Protein AF-A0A0Q7Q6D2-F1 (afdb_monomer_lite)

Radius of gyration: 18.88 Å; chains: 1; bounding box: 46×47×48 Å

Sequence (142 aa):
MTDGYSPDAVAYALRMPQDAVVRLLEEVADSPEILEPSVDEAVSRALLGQIDRDQMIEQLRGLRIRFAPTDDYPDSGWVQLRLALQAGLLSRAEAEWVAGAAAERMVVRVLHSMDLEARPVSDGDARALLDATTAALLASLT

Foldseek 3Di:
DPPDDDLVRVCVVVVHDSVVSVVVVVVCVVPVLVPLAALCRLLVCCVVVVDPPVSSLVSLLPDQQDDDDCPPCVPGSLVVLLVCCVVVSDDLVSQLSSLLSNLVVVLVVVQVVCVVVVNDDDPVRSVVSSVVSSVVSSVSSD

pLDDT: mean 84.15, std 9.73, range [32.78, 94.44]

Structure (mmCIF, N/CA/C/O backbone):
data_AF-A0A0Q7Q6D2-F1
#
_entry.id   AF-A0A0Q7Q6D2-F1
#
loop_
_atom_site.group_PDB
_atom_site.id
_atom_site.type_symbol
_atom_site.label_atom_id
_atom_site.label_alt_id
_atom_site.label_comp_id
_atom_site.label_asym_id
_atom_site.label_entity_id
_atom_site.label_seq_id
_atom_site.pdbx_PDB_ins_code
_atom_site.Cartn_x
_atom_site.Cartn_y
_atom_site.Cartn_z
_atom_site.occupancy
_atom_site.B_iso_or_equiv
_atom_site.auth_seq_id
_atom_site.auth_comp_id
_atom_site.auth_asym_id
_atom_site.auth_atom_id
_atom_site.pdbx_PDB_model_num
ATOM 1 N N . MET A 1 1 ? -3.189 -32.633 4.728 1.00 32.78 1 MET A N 1
ATOM 2 C CA . MET A 1 1 ? -4.438 -32.413 5.480 1.00 32.78 1 MET A CA 1
ATOM 3 C C . MET A 1 1 ? -4.421 -30.955 5.878 1.00 32.78 1 MET A C 1
ATOM 5 O O . MET A 1 1 ? -3.553 -30.570 6.643 1.00 32.78 1 MET A O 1
ATOM 9 N N . THR A 1 2 ? -5.223 -30.124 5.223 1.00 43.22 2 THR A N 1
ATOM 10 C CA . THR A 1 2 ? -5.394 -28.716 5.594 1.00 43.22 2 THR A CA 1
ATOM 11 C C . THR A 1 2 ? -6.420 -28.672 6.715 1.00 43.22 2 THR A C 1
ATOM 13 O O . THR A 1 2 ? -7.582 -28.997 6.476 1.00 43.22 2 THR A O 1
ATOM 16 N N . ASP A 1 3 ? -5.981 -28.333 7.925 1.00 47.44 3 ASP A N 1
ATOM 17 C CA . ASP A 1 3 ? -6.852 -28.093 9.077 1.00 47.44 3 ASP A CA 1
ATOM 18 C C . ASP A 1 3 ? -7.673 -26.818 8.823 1.00 47.44 3 ASP A C 1
ATOM 20 O O . ASP A 1 3 ? -7.314 -25.719 9.235 1.00 47.44 3 ASP A O 1
ATOM 24 N N . GLY A 1 4 ? -8.744 -26.951 8.042 1.00 57.81 4 GLY A N 1
ATOM 25 C CA . GLY A 1 4 ? -9.727 -25.899 7.816 1.00 57.81 4 GLY A CA 1
ATOM 26 C C . GLY A 1 4 ? -10.873 -26.032 8.812 1.00 57.81 4 GLY A C 1
ATOM 27 O O . GLY A 1 4 ? -11.422 -27.121 8.985 1.00 57.81 4 GLY A O 1
ATOM 28 N N . TYR A 1 5 ? -11.252 -24.928 9.459 1.00 67.44 5 TYR A N 1
ATOM 29 C CA . TYR A 1 5 ? -12.480 -24.869 10.253 1.00 67.44 5 TYR A CA 1
ATOM 30 C C . TYR A 1 5 ? -13.693 -25.169 9.359 1.00 67.44 5 TYR A C 1
ATOM 32 O O . TYR A 1 5 ? -13.778 -24.667 8.238 1.00 67.44 5 TYR A O 1
ATOM 40 N N . SER A 1 6 ? -14.642 -25.978 9.844 1.00 80.38 6 SER A N 1
ATOM 41 C CA . SER A 1 6 ? -15.904 -26.183 9.127 1.00 80.38 6 SER A CA 1
ATOM 42 C C . SER A 1 6 ? -16.703 -24.870 9.073 1.00 80.38 6 SER A C 1
ATOM 44 O O . SER A 1 6 ? -16.596 -24.060 10.000 1.00 80.38 6 SER A O 1
ATOM 46 N N . PRO A 1 7 ? -17.546 -24.650 8.046 1.00 74.25 7 PRO A N 1
ATOM 47 C CA . PRO A 1 7 ? -18.42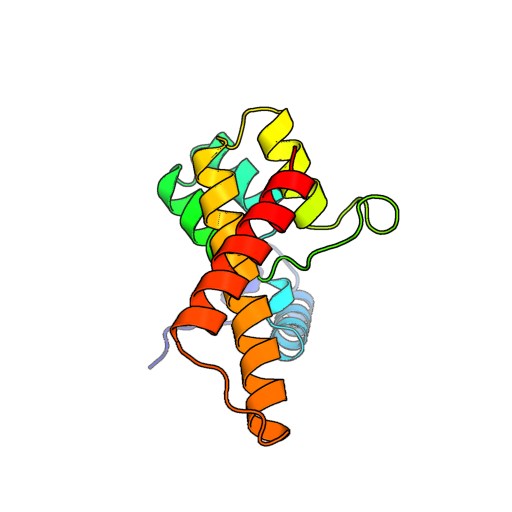4 -23.478 7.983 1.00 74.25 7 PRO A CA 1
ATOM 48 C C . PRO A 1 7 ? -19.269 -23.286 9.252 1.00 74.25 7 PRO A C 1
ATOM 50 O O . PRO A 1 7 ? -19.490 -22.153 9.668 1.00 74.25 7 PRO A O 1
ATOM 53 N N . ASP A 1 8 ? -19.656 -24.378 9.921 1.00 79.12 8 ASP A N 1
ATOM 54 C CA . ASP A 1 8 ? -20.346 -24.351 11.219 1.00 79.12 8 ASP A CA 1
ATOM 55 C C . ASP A 1 8 ? -19.498 -23.729 12.331 1.00 79.12 8 ASP A C 1
ATOM 57 O O . ASP A 1 8 ? -19.982 -22.907 13.110 1.00 79.12 8 ASP A O 1
ATOM 61 N N . ALA A 1 9 ? -18.220 -24.105 12.408 1.00 81.44 9 ALA A N 1
ATOM 62 C CA . ALA A 1 9 ? -17.300 -23.572 13.405 1.00 81.44 9 ALA A CA 1
ATOM 63 C C . ALA A 1 9 ? -17.037 -22.075 13.176 1.00 81.44 9 ALA A C 1
ATOM 65 O O . ALA A 1 9 ? -16.986 -21.305 14.137 1.00 81.44 9 ALA A O 1
ATOM 66 N N . VAL A 1 10 ? -16.936 -21.651 11.912 1.00 79.44 10 VAL A N 1
ATOM 67 C CA . VAL A 1 10 ? -16.784 -20.237 11.532 1.00 79.44 10 VAL A CA 1
ATOM 68 C C . VAL A 1 10 ? -18.056 -19.442 11.844 1.00 79.44 10 VAL A C 1
ATOM 70 O O . VAL A 1 10 ? -17.976 -18.384 12.464 1.00 79.44 10 VAL A O 1
ATOM 73 N N . ALA A 1 11 ? -19.233 -19.969 11.497 1.00 82.00 11 ALA A N 1
ATOM 74 C CA . ALA A 1 11 ? -20.528 -19.352 11.791 1.00 82.00 11 ALA A CA 1
ATOM 75 C C . ALA A 1 11 ? -20.739 -19.154 13.297 1.00 82.00 11 ALA A C 1
ATOM 77 O O . ALA A 1 11 ? -21.142 -18.075 13.739 1.00 82.00 11 ALA A O 1
ATOM 78 N N . TYR A 1 12 ? -20.386 -20.162 14.098 1.00 82.44 12 TYR A N 1
ATOM 79 C CA . TYR A 1 12 ? -20.428 -20.075 15.553 1.00 82.44 12 TYR A CA 1
ATOM 80 C C . TYR A 1 12 ? -19.465 -19.010 16.100 1.00 82.44 12 TYR A C 1
ATOM 82 O O . TYR A 1 12 ? -19.864 -18.190 16.929 1.00 82.44 12 TYR A O 1
ATOM 90 N N . ALA A 1 13 ? -18.217 -18.986 15.620 1.00 82.25 13 ALA A N 1
ATOM 91 C CA . ALA A 1 13 ? -17.205 -18.027 16.067 1.00 82.25 13 ALA A CA 1
ATOM 92 C C . ALA A 1 13 ? -17.578 -16.574 15.724 1.00 82.25 13 ALA A C 1
ATOM 94 O O . ALA A 1 13 ? -17.430 -15.686 16.563 1.00 82.25 13 ALA A O 1
ATOM 95 N N . LEU A 1 14 ? -18.105 -16.341 14.520 1.00 82.81 14 LEU A N 1
ATOM 96 C CA . LEU A 1 14 ? -18.496 -15.015 14.032 1.00 82.81 14 LEU A CA 1
ATOM 97 C C . LEU A 1 14 ? -19.914 -14.606 14.456 1.00 82.81 14 LEU A C 1
ATOM 99 O O . LEU A 1 14 ? -20.322 -13.475 14.206 1.00 82.81 14 LEU A O 1
ATOM 103 N N . ARG A 1 15 ? -20.665 -15.503 15.112 1.00 85.62 15 ARG A N 1
ATOM 104 C CA . ARG A 1 15 ? -22.090 -15.328 15.450 1.00 85.62 15 ARG A CA 1
ATOM 105 C C . ARG A 1 15 ? -22.937 -14.936 14.237 1.00 85.62 15 ARG A C 1
ATOM 107 O O . ARG A 1 15 ? -23.820 -14.084 14.330 1.00 85.62 15 ARG A O 1
ATOM 114 N N . MET A 1 16 ? -22.662 -15.569 13.105 1.00 86.94 16 MET A N 1
ATOM 115 C CA . MET A 1 16 ? -23.352 -15.332 11.841 1.00 86.94 16 MET A CA 1
ATOM 116 C 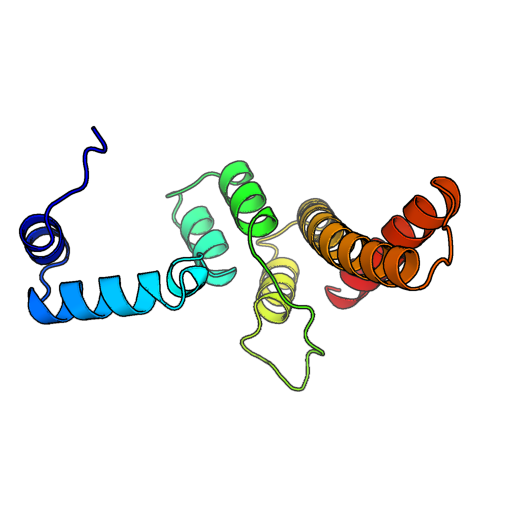C . MET A 1 16 ? -24.181 -16.555 11.438 1.00 86.94 16 MET A C 1
ATOM 118 O O . MET A 1 16 ? -23.831 -17.677 11.804 1.00 86.94 16 MET A O 1
ATOM 122 N N . PRO A 1 17 ? -25.269 -16.369 10.669 1.00 90.19 17 PRO A N 1
ATOM 123 C CA . PRO A 1 17 ? -25.969 -17.479 10.033 1.00 90.19 17 PRO A CA 1
ATOM 124 C C . PRO A 1 17 ? -25.028 -18.303 9.138 1.00 90.19 17 PRO A C 1
ATOM 126 O O . PRO A 1 17 ? -24.173 -17.747 8.447 1.00 90.19 17 PRO A O 1
ATOM 129 N N . GLN A 1 18 ? -25.184 -19.629 9.143 1.00 86.00 18 GLN A N 1
ATOM 130 C CA . GLN A 1 18 ? -24.327 -20.542 8.376 1.00 86.00 18 GLN A CA 1
ATOM 131 C C . GLN A 1 18 ? -24.406 -20.281 6.864 1.00 86.00 18 GLN A C 1
ATOM 133 O O . GLN A 1 18 ? -23.388 -20.302 6.180 1.00 86.00 18 GLN A O 1
ATOM 138 N N . ASP A 1 19 ? -25.597 -19.985 6.347 1.00 89.31 19 ASP A N 1
ATOM 139 C CA . ASP A 1 19 ? -25.825 -19.614 4.9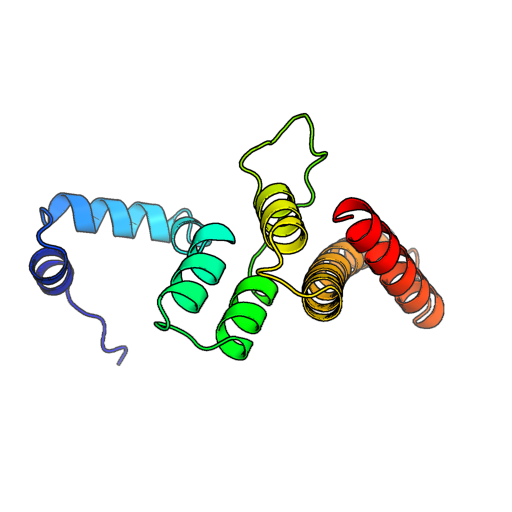49 1.00 89.31 19 ASP A CA 1
ATOM 140 C C . ASP A 1 19 ? -25.099 -18.315 4.573 1.00 89.31 19 ASP A C 1
ATOM 142 O O . ASP A 1 19 ? -24.552 -18.210 3.478 1.00 89.31 19 ASP A O 1
ATOM 146 N N . ALA A 1 20 ? -25.010 -17.349 5.492 1.00 86.56 20 ALA A N 1
ATOM 147 C CA . ALA A 1 20 ? -24.225 -16.137 5.276 1.00 86.56 20 ALA A CA 1
ATOM 148 C C . ALA A 1 20 ? -22.720 -16.435 5.177 1.00 86.56 20 ALA A C 1
ATOM 150 O O . ALA A 1 20 ? -22.051 -15.849 4.329 1.00 86.56 20 ALA A O 1
ATOM 151 N N . VAL A 1 21 ? -22.201 -17.364 5.989 1.00 85.81 21 VAL A N 1
ATOM 152 C CA . VAL A 1 21 ? -20.801 -17.816 5.902 1.00 85.81 21 VAL A CA 1
ATOM 153 C C . VAL A 1 21 ? -20.538 -18.551 4.592 1.00 85.81 21 VAL A C 1
ATOM 155 O O . VAL A 1 21 ? -19.522 -18.291 3.960 1.00 85.81 21 VAL A O 1
ATOM 158 N N . VAL A 1 22 ? -21.444 -19.428 4.149 1.00 86.56 22 VAL A N 1
ATOM 159 C CA . VAL A 1 22 ? -21.297 -20.137 2.866 1.00 86.56 22 VAL A CA 1
ATOM 160 C C . VAL A 1 22 ? -21.241 -19.150 1.702 1.00 86.56 22 VAL A C 1
ATOM 162 O O . VAL A 1 22 ? -20.308 -19.224 0.911 1.00 86.56 22 VAL A O 1
ATOM 165 N N . ARG A 1 23 ? -22.154 -18.172 1.647 1.00 85.12 23 ARG A N 1
ATOM 166 C CA . ARG A 1 23 ? -22.117 -17.130 0.607 1.00 85.12 23 ARG A CA 1
ATOM 167 C C . ARG A 1 23 ? -20.838 -16.299 0.655 1.00 85.12 23 ARG A C 1
ATOM 169 O O . ARG A 1 23 ? -20.293 -15.990 -0.391 1.00 85.12 23 ARG A O 1
ATOM 176 N N . LEU A 1 24 ? -20.356 -15.949 1.851 1.00 83.25 24 LEU A N 1
ATOM 177 C CA . LEU A 1 24 ? -19.093 -15.224 2.000 1.00 83.25 24 LEU A CA 1
ATOM 178 C C . LEU A 1 24 ? -17.922 -16.060 1.466 1.00 83.25 24 LEU A C 1
ATOM 180 O O . LEU A 1 24 ? -17.062 -15.536 0.775 1.00 83.25 24 LEU A O 1
ATOM 184 N N . LEU A 1 25 ? -17.889 -17.363 1.754 1.00 84.44 25 LEU A N 1
ATOM 185 C CA . LEU A 1 25 ? -16.852 -18.262 1.241 1.00 84.44 25 LEU A CA 1
ATOM 186 C C . LEU A 1 25 ? -16.914 -18.411 -0.286 1.00 84.44 25 LEU A C 1
ATOM 188 O O . LEU A 1 25 ? -15.863 -18.482 -0.915 1.00 84.44 25 LEU A O 1
ATOM 192 N N . GLU A 1 26 ? -18.112 -18.447 -0.872 1.00 86.88 26 GLU A N 1
ATOM 193 C CA . GLU A 1 26 ? -18.307 -18.430 -2.330 1.00 86.88 26 GLU A CA 1
ATOM 194 C C . GLU A 1 26 ? -17.815 -17.108 -2.936 1.00 86.88 26 GLU A C 1
ATOM 196 O O . GLU A 1 26 ? -17.032 -17.120 -3.880 1.00 86.88 26 GLU A O 1
ATOM 201 N N . GLU A 1 27 ? -18.175 -15.974 -2.335 1.00 84.12 27 GLU A N 1
ATOM 202 C CA . GLU A 1 27 ? -17.746 -14.644 -2.779 1.00 84.12 27 GLU A CA 1
ATOM 203 C C . GLU A 1 27 ? -16.221 -14.473 -2.697 1.00 84.12 27 GLU A C 1
ATOM 205 O O . GLU A 1 27 ? -15.601 -13.925 -3.602 1.00 84.12 27 GLU A O 1
ATOM 210 N N . VAL A 1 28 ? -15.591 -15.010 -1.651 1.00 84.31 28 VAL A N 1
ATOM 211 C CA . VAL A 1 28 ? -14.129 -15.042 -1.498 1.00 84.31 28 VAL A CA 1
ATOM 212 C C . VAL A 1 28 ? -13.469 -15.987 -2.499 1.00 84.31 28 VAL A C 1
ATOM 214 O O . VAL A 1 28 ? -12.355 -15.721 -2.946 1.00 84.31 28 VAL A O 1
ATOM 217 N N . ALA A 1 29 ? -14.112 -17.103 -2.843 1.00 80.75 29 ALA A N 1
ATOM 218 C CA . ALA A 1 29 ? -13.594 -18.004 -3.867 1.00 80.75 29 ALA A CA 1
ATOM 219 C C . ALA A 1 29 ? -13.594 -17.333 -5.250 1.00 80.75 29 ALA A C 1
ATOM 221 O O . ALA A 1 29 ? -12.645 -17.522 -6.013 1.00 80.75 29 ALA A O 1
ATOM 222 N N . ASP A 1 30 ? -14.618 -16.526 -5.536 1.00 82.88 30 ASP A N 1
ATOM 223 C CA . ASP A 1 30 ? -14.748 -15.770 -6.783 1.00 82.88 30 ASP A CA 1
ATOM 224 C C . ASP A 1 30 ? -13.862 -14.508 -6.807 1.00 82.88 30 ASP A C 1
ATOM 226 O O . ASP A 1 30 ? -13.285 -14.176 -7.845 1.00 82.88 30 ASP A O 1
ATOM 230 N N . SER A 1 31 ? -13.709 -13.841 -5.660 1.00 77.75 31 SER A N 1
ATOM 231 C CA . SER A 1 31 ? -12.953 -12.597 -5.473 1.00 77.75 31 SER A CA 1
ATOM 232 C C . SER A 1 31 ? -12.150 -12.635 -4.160 1.00 77.75 31 SER A C 1
ATOM 234 O O . SER A 1 31 ? -12.553 -12.057 -3.145 1.00 77.75 31 SER A O 1
ATOM 236 N N . PRO A 1 32 ? -10.974 -13.290 -4.146 1.00 73.75 32 PRO A N 1
ATOM 237 C CA . PRO A 1 32 ? -10.161 -13.436 -2.936 1.00 73.75 32 PRO A CA 1
ATOM 238 C C . PRO A 1 32 ? -9.661 -12.098 -2.372 1.00 73.75 32 PRO A C 1
ATOM 240 O O . PRO A 1 32 ? -9.377 -12.003 -1.179 1.00 73.75 32 PRO A O 1
ATOM 243 N N . GLU A 1 33 ? -9.599 -11.050 -3.197 1.00 71.81 33 GLU A N 1
ATOM 244 C CA . GLU A 1 33 ? -9.243 -9.687 -2.794 1.00 71.81 33 GLU A CA 1
ATOM 245 C C . GLU A 1 33 ? -10.180 -9.073 -1.741 1.00 71.81 33 GLU A C 1
ATOM 247 O O . GLU A 1 33 ? -9.791 -8.119 -1.077 1.00 71.81 33 GLU A O 1
ATOM 252 N N . ILE A 1 34 ? -11.386 -9.617 -1.542 1.00 73.06 34 ILE A N 1
ATOM 253 C CA . ILE A 1 34 ? -12.344 -9.132 -0.531 1.00 73.06 34 ILE A CA 1
ATOM 254 C C . ILE A 1 34 ? -11.833 -9.390 0.897 1.00 73.06 34 ILE A C 1
ATOM 256 O O . ILE A 1 34 ? -12.220 -8.688 1.829 1.00 73.06 34 ILE A O 1
ATOM 260 N N . LEU A 1 35 ? -10.941 -10.373 1.074 1.00 75.06 35 LEU A N 1
ATOM 261 C CA . LEU A 1 35 ? -10.267 -10.639 2.349 1.00 75.06 35 LEU A CA 1
ATOM 262 C C . LEU A 1 35 ? -8.911 -9.938 2.481 1.00 75.06 35 LEU A C 1
ATOM 264 O O . LEU A 1 35 ? -8.269 -10.079 3.524 1.00 75.06 35 LEU A O 1
ATOM 268 N N . GLU A 1 36 ? -8.435 -9.233 1.449 1.00 78.25 36 GLU A N 1
ATOM 269 C CA . GLU A 1 36 ? -7.211 -8.446 1.593 1.00 78.25 36 GLU A CA 1
ATOM 270 C C . GLU A 1 36 ? -7.491 -7.284 2.565 1.00 78.25 36 GLU A C 1
ATOM 272 O O . GLU A 1 36 ? -8.447 -6.532 2.355 1.00 78.25 36 GLU A O 1
ATOM 277 N N . PRO A 1 37 ? -6.687 -7.118 3.632 1.00 82.19 37 PRO A N 1
ATOM 278 C CA . PRO A 1 37 ? -6.897 -6.030 4.574 1.00 82.19 37 PRO A CA 1
ATOM 279 C C . PRO A 1 37 ? -6.775 -4.683 3.860 1.00 82.19 37 PRO A C 1
ATOM 281 O O . PRO A 1 37 ? -5.950 -4.501 2.966 1.00 82.19 37 PRO A O 1
ATOM 284 N N . SER A 1 38 ? -7.588 -3.706 4.246 1.00 87.12 38 SER A N 1
ATOM 285 C CA . SER A 1 38 ? -7.448 -2.355 3.696 1.00 87.12 38 SER A CA 1
ATOM 286 C C . SER A 1 38 ? -6.249 -1.626 4.318 1.00 87.12 38 SER A C 1
ATOM 288 O O . SER A 1 38 ? -5.692 -2.047 5.336 1.00 87.12 38 SER A O 1
ATOM 290 N N . VAL A 1 39 ? -5.846 -0.498 3.724 1.00 88.31 39 VAL A N 1
ATOM 291 C CA . VAL A 1 39 ? -4.809 0.364 4.319 1.00 88.31 39 VAL A CA 1
ATOM 292 C C . VAL A 1 39 ? -5.272 0.875 5.682 1.00 88.31 39 VAL A C 1
ATOM 294 O O . VAL A 1 39 ? -4.510 0.825 6.647 1.00 88.31 39 VAL A O 1
ATOM 297 N N . ASP A 1 40 ? -6.528 1.316 5.767 1.00 88.69 40 ASP A N 1
ATOM 298 C CA . ASP A 1 40 ? -7.149 1.761 7.016 1.00 88.69 40 ASP A CA 1
ATOM 299 C C . ASP A 1 40 ? -7.171 0.656 8.083 1.00 88.69 40 ASP A C 1
ATOM 301 O O . ASP A 1 40 ? -6.845 0.909 9.244 1.00 88.69 40 ASP A O 1
ATOM 305 N N . GLU A 1 41 ? -7.464 -0.588 7.692 1.00 89.62 41 GLU A N 1
ATOM 306 C CA . GLU A 1 41 ? -7.429 -1.730 8.602 1.00 89.62 41 GLU A CA 1
ATOM 307 C C . GLU A 1 41 ? -6.011 -1.973 9.132 1.00 89.62 41 GLU A C 1
ATOM 309 O O . GLU A 1 41 ? -5.821 -2.047 10.347 1.00 89.62 41 GLU A O 1
ATOM 314 N N . ALA A 1 42 ? -5.005 -2.055 8.255 1.00 91.81 42 ALA A N 1
ATOM 315 C CA . ALA A 1 42 ? -3.621 -2.294 8.667 1.00 91.81 42 ALA A CA 1
ATOM 316 C C . ALA A 1 42 ? -3.130 -1.213 9.648 1.00 91.81 42 ALA A C 1
ATOM 318 O O . ALA A 1 42 ? -2.578 -1.529 10.706 1.00 91.81 42 ALA A O 1
ATOM 319 N N . VAL A 1 43 ? -3.398 0.061 9.345 1.00 90.88 43 VAL A N 1
ATOM 320 C CA . VAL A 1 43 ? -3.040 1.192 10.214 1.00 90.88 43 VAL A CA 1
ATOM 321 C C . VAL A 1 43 ? -3.807 1.137 11.538 1.00 90.88 43 VAL A C 1
ATOM 323 O O . VAL A 1 43 ? -3.205 1.269 12.605 1.00 90.88 43 VAL A O 1
ATOM 326 N N . SER A 1 44 ? -5.115 0.877 11.507 1.00 90.50 44 SER A N 1
ATOM 327 C CA . SER A 1 44 ? -5.947 0.780 12.712 1.00 90.50 44 SER A CA 1
ATOM 328 C C . SER A 1 44 ? -5.495 -0.344 13.642 1.00 90.50 44 SER A C 1
ATOM 330 O O . SER A 1 44 ? -5.423 -0.152 14.857 1.00 90.50 44 SER A O 1
ATOM 332 N N . ARG A 1 45 ? -5.127 -1.510 13.101 1.00 91.25 45 ARG A N 1
ATOM 333 C CA . ARG A 1 45 ? -4.617 -2.637 13.898 1.00 91.25 45 ARG A CA 1
ATOM 334 C C . ARG A 1 45 ? -3.300 -2.291 14.587 1.00 91.25 45 ARG A C 1
ATOM 336 O O . ARG A 1 45 ? -3.117 -2.676 15.742 1.00 91.25 45 ARG A O 1
ATOM 343 N N . ALA A 1 46 ? -2.423 -1.534 13.928 1.00 91.94 46 ALA A N 1
ATOM 344 C CA . ALA A 1 46 ? -1.182 -1.055 14.532 1.00 91.94 46 ALA A CA 1
ATOM 345 C C . ALA A 1 46 ? -1.447 -0.042 15.657 1.00 91.94 46 ALA A C 1
ATOM 347 O O . ALA A 1 46 ? -0.874 -0.149 16.741 1.00 91.94 46 ALA A O 1
ATOM 348 N N . LEU A 1 47 ? -2.372 0.901 15.443 1.00 90.06 47 LEU A N 1
ATOM 349 C CA . LEU A 1 47 ? -2.766 1.890 16.456 1.00 90.06 47 LEU A CA 1
ATOM 350 C C . LEU A 1 47 ? -3.402 1.256 17.694 1.00 90.06 47 LEU A C 1
ATOM 352 O O . LEU A 1 47 ? -3.175 1.713 18.813 1.00 90.06 47 LEU A O 1
ATOM 356 N N . LEU A 1 48 ? -4.177 0.191 17.500 1.00 93.12 48 LEU A N 1
ATOM 357 C CA . LEU A 1 48 ? -4.784 -0.585 18.580 1.00 93.12 48 LEU A CA 1
ATOM 358 C C . LEU A 1 48 ? -3.799 -1.567 19.241 1.00 93.12 48 LEU A C 1
ATOM 360 O O . LEU A 1 48 ? -4.193 -2.284 20.160 1.00 93.12 48 LEU A O 1
ATOM 364 N N . GLY A 1 49 ? -2.543 -1.626 18.783 1.00 91.25 49 GLY A N 1
ATOM 365 C CA . GLY A 1 49 ? -1.519 -2.536 19.300 1.00 91.25 49 GLY A CA 1
ATOM 366 C C . GLY A 1 49 ? -1.792 -4.015 19.013 1.00 91.25 49 GLY A C 1
ATOM 367 O O . GLY A 1 49 ? -1.260 -4.878 19.707 1.00 91.25 49 GLY A O 1
ATOM 368 N N . GLN A 1 50 ? -2.643 -4.322 18.029 1.00 94.00 50 GLN A N 1
ATOM 369 C CA . GLN A 1 50 ? -2.945 -5.697 17.612 1.00 94.00 50 GLN A CA 1
ATOM 370 C C . GLN A 1 50 ? -1.836 -6.291 16.744 1.00 94.00 50 GLN A C 1
ATOM 372 O O . GLN A 1 50 ? -1.632 -7.502 16.751 1.00 94.00 50 GLN A O 1
ATOM 377 N N . ILE A 1 51 ? -1.150 -5.430 15.996 1.00 93.69 51 ILE A N 1
ATOM 378 C CA . ILE A 1 51 ? 0.055 -5.743 15.234 1.00 93.69 51 ILE A CA 1
ATOM 379 C C . ILE A 1 51 ? 1.122 -4.710 15.581 1.00 93.69 51 ILE A C 1
ATOM 381 O O . ILE A 1 51 ? 0.803 -3.589 15.986 1.00 93.69 51 ILE A O 1
ATOM 385 N N . ASP A 1 52 ? 2.388 -5.084 15.438 1.00 94.44 52 ASP A N 1
ATOM 386 C CA . ASP A 1 52 ? 3.476 -4.117 15.538 1.00 94.44 52 ASP A CA 1
ATOM 387 C C . ASP A 1 52 ? 3.641 -3.319 14.230 1.00 94.44 52 ASP A C 1
ATOM 389 O O . ASP A 1 52 ? 2.959 -3.538 13.223 1.00 94.44 52 ASP A O 1
ATOM 393 N N . ARG A 1 53 ? 4.545 -2.339 14.267 1.00 90.94 53 ARG A N 1
ATOM 394 C CA . ARG A 1 53 ? 4.782 -1.420 13.153 1.00 90.94 53 ARG A CA 1
ATOM 395 C C . ARG A 1 53 ? 5.389 -2.116 11.932 1.00 90.94 53 ARG A C 1
ATOM 397 O O . ARG A 1 53 ? 5.022 -1.778 10.811 1.00 90.94 53 ARG A O 1
ATOM 404 N N . ASP A 1 54 ? 6.245 -3.111 12.141 1.00 91.88 54 ASP A N 1
ATOM 405 C CA . ASP A 1 54 ? 6.886 -3.856 11.054 1.00 91.88 54 ASP A CA 1
ATOM 406 C C . ASP A 1 54 ? 5.863 -4.757 10.346 1.00 91.88 54 ASP A C 1
ATOM 408 O O . ASP A 1 54 ? 5.804 -4.804 9.116 1.00 91.88 54 ASP A O 1
ATOM 412 N N . GLN A 1 55 ? 4.974 -5.398 11.110 1.00 91.94 55 GLN A N 1
ATOM 413 C CA . GLN A 1 55 ? 3.853 -6.181 10.587 1.00 91.94 55 GLN A CA 1
ATOM 414 C C . GLN A 1 55 ? 2.879 -5.324 9.774 1.00 91.94 55 GLN A C 1
ATOM 416 O O . GLN A 1 55 ? 2.400 -5.769 8.731 1.00 91.94 55 GLN A O 1
ATO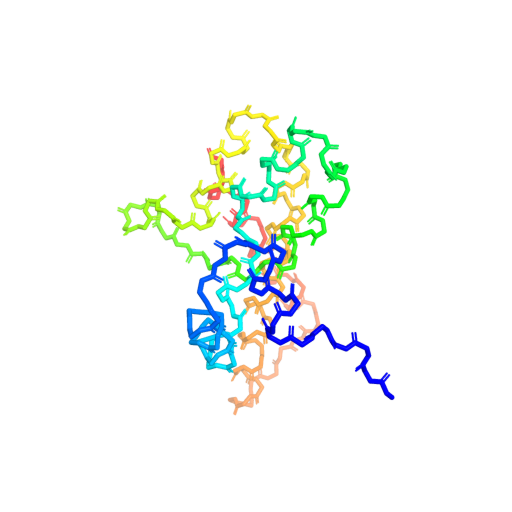M 421 N N . MET A 1 56 ? 2.597 -4.095 10.218 1.00 93.31 56 MET A N 1
ATOM 422 C CA . MET A 1 56 ? 1.784 -3.146 9.452 1.00 93.31 56 MET A CA 1
ATOM 423 C C . MET A 1 56 ? 2.429 -2.837 8.097 1.00 93.31 56 MET A C 1
ATOM 425 O O . MET A 1 56 ? 1.746 -2.886 7.076 1.00 93.31 56 MET A O 1
ATOM 429 N N . ILE A 1 57 ? 3.734 -2.551 8.065 1.00 90.62 57 ILE A N 1
ATOM 430 C CA . ILE A 1 57 ? 4.456 -2.246 6.820 1.00 90.62 57 ILE A CA 1
ATOM 431 C C . ILE A 1 57 ? 4.427 -3.444 5.868 1.00 90.62 57 ILE A C 1
ATOM 433 O O . ILE A 1 57 ? 4.136 -3.269 4.685 1.00 90.62 57 ILE A O 1
ATOM 437 N N . GLU A 1 58 ? 4.678 -4.658 6.363 1.00 89.44 58 GLU A N 1
ATOM 438 C CA . GLU A 1 58 ? 4.621 -5.871 5.538 1.00 89.44 58 GLU A CA 1
ATOM 439 C C . GLU A 1 58 ? 3.211 -6.130 4.987 1.00 89.44 58 GLU A C 1
ATOM 441 O O . GLU A 1 58 ? 3.064 -6.477 3.812 1.00 89.44 58 GLU A O 1
ATOM 446 N N . GLN A 1 59 ? 2.159 -5.877 5.776 1.00 89.75 59 GLN A N 1
ATOM 447 C CA . GLN A 1 59 ? 0.784 -5.933 5.272 1.00 89.75 59 GLN A CA 1
ATOM 448 C C . GLN A 1 59 ? 0.566 -4.907 4.157 1.00 89.75 59 GLN A C 1
ATOM 450 O O . GLN A 1 59 ? 0.190 -5.297 3.053 1.00 89.75 59 GLN A O 1
ATOM 455 N N . LEU A 1 60 ? 0.876 -3.626 4.397 1.00 89.69 60 LEU A N 1
ATOM 456 C CA . LEU A 1 60 ? 0.723 -2.543 3.414 1.00 89.69 60 LEU A CA 1
ATOM 457 C C . LEU A 1 60 ? 1.511 -2.803 2.123 1.00 89.69 60 LEU A C 1
ATOM 459 O O . LEU A 1 60 ? 1.039 -2.491 1.028 1.00 89.69 60 LEU A O 1
ATOM 463 N N . ARG A 1 61 ? 2.695 -3.412 2.232 1.00 85.00 61 ARG A N 1
ATOM 464 C CA . ARG A 1 61 ? 3.516 -3.835 1.095 1.00 85.00 61 ARG A CA 1
ATOM 465 C C . ARG A 1 61 ? 2.826 -4.918 0.270 1.00 85.00 61 ARG A C 1
ATOM 467 O O . ARG A 1 61 ? 2.886 -4.870 -0.962 1.00 85.00 61 ARG A O 1
ATOM 474 N N . GLY A 1 62 ? 2.192 -5.883 0.930 1.00 82.94 62 GLY A N 1
ATOM 475 C CA . GLY A 1 62 ? 1.452 -6.971 0.293 1.00 82.94 62 GLY A CA 1
ATOM 476 C C . GLY A 1 62 ? 0.193 -6.506 -0.440 1.00 82.94 62 GLY A C 1
ATOM 477 O O . GLY A 1 62 ? -0.200 -7.136 -1.423 1.00 82.94 62 GLY A O 1
ATOM 478 N N . LEU A 1 63 ? -0.393 -5.380 -0.025 1.00 82.75 63 LEU A N 1
ATOM 479 C CA . LEU A 1 63 ? -1.628 -4.873 -0.615 1.00 82.75 63 LEU A CA 1
ATOM 480 C C . LEU A 1 63 ? -1.451 -4.481 -2.079 1.00 82.75 63 LEU A C 1
ATOM 482 O O . LEU A 1 63 ? -0.520 -3.766 -2.468 1.00 82.75 63 LEU A O 1
ATOM 486 N N . ARG A 1 64 ? -2.420 -4.877 -2.906 1.00 77.50 64 ARG A N 1
ATOM 487 C CA . ARG A 1 64 ? -2.525 -4.456 -4.309 1.00 77.50 64 ARG A CA 1
ATOM 488 C C . ARG A 1 64 ? -3.137 -3.064 -4.418 1.00 77.50 64 ARG A C 1
ATOM 490 O O . ARG A 1 64 ? -4.169 -2.861 -5.056 1.00 77.50 64 ARG A O 1
ATOM 497 N N . ILE A 1 65 ? -2.474 -2.086 -3.811 1.00 74.06 65 ILE A N 1
ATOM 498 C CA . ILE A 1 65 ? -2.934 -0.700 -3.805 1.00 74.06 65 ILE A CA 1
ATOM 499 C C . ILE A 1 65 ? -2.823 -0.152 -5.226 1.00 74.06 65 ILE A C 1
ATOM 501 O O . ILE A 1 65 ? -1.728 0.016 -5.768 1.00 74.06 65 ILE A O 1
ATOM 505 N N . ARG A 1 66 ? -3.974 0.088 -5.854 1.00 71.62 66 ARG A N 1
ATOM 506 C CA . ARG A 1 66 ? -4.026 0.726 -7.167 1.00 71.62 66 ARG A CA 1
ATOM 507 C C . ARG A 1 66 ? -3.739 2.207 -6.985 1.00 71.62 66 ARG A C 1
ATOM 509 O O . ARG A 1 66 ? -4.383 2.862 -6.169 1.00 71.62 66 ARG A O 1
ATOM 516 N N . PHE A 1 67 ? -2.800 2.720 -7.773 1.00 70.69 67 PHE A N 1
ATOM 517 C CA . PHE A 1 67 ? -2.657 4.157 -7.933 1.00 70.69 67 PHE A CA 1
ATOM 518 C C . PHE A 1 67 ? -3.984 4.724 -8.444 1.00 70.69 67 PHE A C 1
ATOM 520 O O . PHE A 1 67 ? -4.514 4.251 -9.453 1.00 70.69 67 PHE A O 1
ATOM 527 N N . ALA A 1 68 ? -4.510 5.716 -7.738 1.00 68.56 68 ALA A N 1
ATOM 528 C CA . ALA A 1 68 ? -5.720 6.418 -8.115 1.00 68.56 68 ALA A CA 1
ATOM 529 C C . ALA A 1 68 ? -5.442 7.926 -8.057 1.00 68.56 68 ALA A C 1
ATOM 531 O O . ALA A 1 68 ? -4.961 8.404 -7.024 1.00 68.56 68 ALA A O 1
ATOM 532 N N . PRO A 1 69 ? -5.722 8.681 -9.135 1.00 62.69 69 PRO A N 1
ATOM 533 C CA . PRO A 1 69 ? -5.746 10.135 -9.070 1.00 62.69 69 PRO A CA 1
ATOM 534 C C . PRO A 1 69 ? -6.715 10.557 -7.963 1.00 62.69 69 PRO A C 1
ATOM 536 O O . PRO A 1 69 ? -7.827 10.035 -7.869 1.00 62.69 69 PRO A O 1
ATOM 539 N N . THR A 1 70 ? -6.266 11.459 -7.095 1.00 61.19 70 THR A N 1
ATOM 540 C CA . THR A 1 70 ? -6.881 11.728 -5.786 1.00 61.19 70 THR A CA 1
ATOM 541 C C . THR A 1 70 ? -8.307 12.265 -5.841 1.00 61.19 70 THR A C 1
ATOM 543 O O . THR A 1 70 ? -8.997 12.208 -4.827 1.00 61.19 70 THR A O 1
ATOM 546 N N . ASP A 1 71 ? -8.745 12.763 -6.995 1.00 63.22 71 ASP A N 1
ATOM 547 C CA . ASP A 1 71 ? -9.998 13.509 -7.115 1.00 63.22 71 ASP A CA 1
ATOM 548 C C . ASP A 1 71 ? -11.183 12.612 -7.511 1.00 63.22 71 ASP A C 1
ATOM 550 O O . ASP A 1 71 ? -12.326 12.934 -7.195 1.00 63.22 71 ASP A O 1
ATOM 554 N N . ASP A 1 72 ? -10.913 11.449 -8.114 1.00 71.56 72 ASP A N 1
ATOM 555 C CA . ASP A 1 72 ? -11.956 10.552 -8.630 1.00 71.56 72 ASP A CA 1
ATOM 556 C C . ASP A 1 72 ? -12.248 9.358 -7.698 1.00 71.56 72 ASP A C 1
ATOM 558 O O . ASP A 1 72 ? -13.289 8.714 -7.824 1.00 71.56 72 ASP A O 1
ATOM 562 N N . TYR A 1 73 ? -11.346 9.052 -6.752 1.00 75.00 73 TYR A N 1
ATOM 563 C CA . TYR A 1 73 ? -11.440 7.867 -5.881 1.00 75.00 73 TYR A CA 1
ATOM 564 C C . TYR A 1 73 ? -11.012 8.172 -4.431 1.00 75.00 73 TYR A C 1
ATOM 566 O O . TYR A 1 73 ? -9.923 7.758 -4.003 1.00 75.00 73 TYR A O 1
ATOM 574 N N . PRO A 1 74 ? -11.856 8.878 -3.654 1.00 75.19 74 PRO A N 1
ATOM 575 C CA . PRO A 1 74 ? -11.529 9.313 -2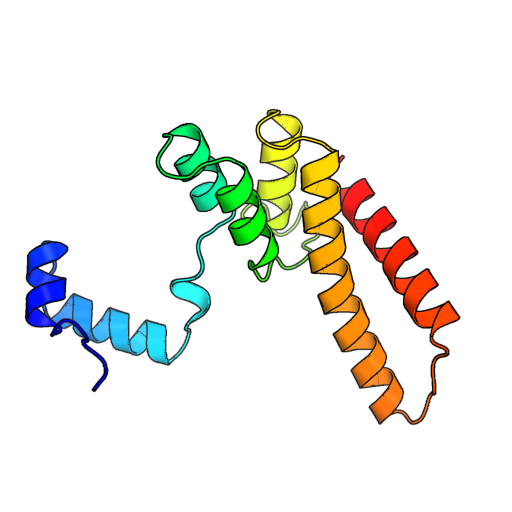.293 1.00 75.19 74 PRO A CA 1
ATOM 576 C C . PRO A 1 74 ? -11.299 8.147 -1.320 1.00 75.19 74 PRO A C 1
ATOM 578 O O . PRO A 1 74 ? -10.477 8.265 -0.418 1.00 75.19 74 PRO A O 1
ATOM 581 N N . ASP A 1 75 ? -11.950 7.005 -1.547 1.00 79.56 75 ASP A N 1
ATOM 582 C CA . ASP A 1 75 ? -11.828 5.812 -0.696 1.00 79.56 75 ASP A CA 1
ATOM 583 C C . ASP A 1 75 ? -10.735 4.840 -1.170 1.00 79.56 75 ASP A C 1
ATOM 585 O O . ASP A 1 75 ? -10.616 3.721 -0.672 1.00 79.56 75 ASP A O 1
ATOM 589 N N . SER A 1 76 ? -9.927 5.235 -2.159 1.00 85.00 76 SER A N 1
ATOM 590 C CA . SER A 1 76 ? -8.842 4.385 -2.644 1.00 85.00 76 SER A CA 1
ATOM 591 C C . SER A 1 76 ? -7.780 4.168 -1.566 1.00 85.00 76 SER A C 1
ATOM 593 O O . SER A 1 76 ? -7.424 5.081 -0.817 1.00 85.00 76 SER A O 1
ATOM 595 N N . GLY A 1 77 ? -7.180 2.973 -1.547 1.00 86.81 77 GLY A N 1
ATOM 596 C CA . GLY A 1 77 ? -6.058 2.684 -0.647 1.00 86.81 77 GLY A CA 1
ATOM 597 C C . GLY A 1 77 ? -4.890 3.670 -0.812 1.00 86.81 77 GLY A C 1
ATOM 598 O O . GLY A 1 77 ? -4.174 3.944 0.145 1.00 86.81 77 GLY A O 1
ATOM 599 N N . TRP A 1 78 ? -4.728 4.272 -1.997 1.00 89.12 78 TRP A N 1
ATOM 600 C CA . TRP A 1 78 ? -3.714 5.302 -2.229 1.00 89.12 78 TRP A CA 1
ATOM 601 C C . TRP A 1 78 ? -4.020 6.609 -1.483 1.00 89.12 78 TRP A C 1
ATOM 603 O O . TRP A 1 78 ? -3.137 7.187 -0.847 1.00 89.12 78 TRP A O 1
ATOM 613 N N . VAL A 1 79 ? -5.282 7.051 -1.492 1.00 88.25 79 VAL A N 1
ATOM 614 C CA . VAL A 1 79 ? -5.718 8.202 -0.688 1.00 88.25 79 VAL A CA 1
ATOM 615 C C . VAL A 1 79 ? -5.594 7.892 0.804 1.00 88.25 79 VAL A C 1
ATOM 617 O O . VAL A 1 79 ? -5.103 8.739 1.549 1.00 88.25 79 VAL A O 1
ATOM 620 N N . GLN A 1 80 ? -5.944 6.678 1.237 1.00 89.44 80 GLN A N 1
ATOM 621 C CA . GLN A 1 80 ? -5.784 6.249 2.632 1.00 89.44 80 GLN A CA 1
ATOM 622 C C . GLN A 1 80 ? -4.313 6.279 3.085 1.00 89.44 80 GLN A C 1
ATOM 624 O O . GLN A 1 80 ? -4.023 6.786 4.167 1.00 89.44 80 GLN A O 1
ATOM 629 N N . LEU A 1 81 ? -3.367 5.834 2.246 1.00 90.69 81 LEU A N 1
ATOM 630 C CA . LEU A 1 81 ? -1.927 5.942 2.531 1.00 90.69 81 LEU A CA 1
ATOM 631 C C . LEU A 1 81 ? -1.487 7.396 2.717 1.00 90.69 81 LEU A C 1
ATOM 633 O O . LEU A 1 81 ? -0.766 7.711 3.665 1.00 90.69 81 LEU A O 1
ATOM 637 N N . ARG A 1 82 ? -1.930 8.288 1.823 1.00 90.62 82 ARG A N 1
ATOM 638 C CA . ARG A 1 82 ? -1.632 9.723 1.905 1.00 90.62 82 ARG A CA 1
ATOM 639 C C . ARG A 1 82 ? -2.159 10.321 3.208 1.00 90.62 82 ARG A C 1
ATOM 641 O O . ARG A 1 82 ? -1.425 11.030 3.891 1.00 90.62 82 ARG A O 1
ATOM 648 N N . LEU A 1 83 ? -3.403 10.013 3.575 1.00 90.50 83 LEU A N 1
ATOM 649 C CA . LEU A 1 83 ? -4.002 10.483 4.826 1.00 90.50 83 LEU A CA 1
ATOM 650 C C . LEU A 1 83 ? -3.241 9.952 6.050 1.00 90.50 83 LEU A C 1
ATOM 652 O O . LEU A 1 83 ? -2.964 10.718 6.970 1.00 90.50 83 LEU A O 1
ATOM 656 N N . ALA A 1 84 ? -2.831 8.680 6.042 1.00 91.06 84 ALA A N 1
ATOM 657 C CA . ALA A 1 84 ? -2.038 8.090 7.119 1.00 91.06 84 ALA A CA 1
ATOM 658 C C . ALA A 1 84 ? -0.651 8.747 7.263 1.00 91.06 84 ALA A C 1
ATOM 660 O O . ALA A 1 84 ? -0.193 8.970 8.386 1.00 91.06 84 ALA A O 1
ATOM 661 N N . LEU A 1 85 ? -0.000 9.110 6.152 1.00 92.56 85 LEU A N 1
ATOM 662 C CA . LEU A 1 85 ? 1.255 9.870 6.159 1.00 92.56 85 LEU A CA 1
ATOM 663 C C . LEU A 1 85 ? 1.053 11.295 6.698 1.00 92.56 85 LEU A C 1
ATOM 665 O O . LEU A 1 85 ? 1.802 11.737 7.567 1.00 92.56 85 LEU A O 1
ATOM 669 N N . GLN A 1 86 ? 0.022 12.006 6.233 1.00 92.12 86 GLN A N 1
ATOM 670 C CA . GLN A 1 86 ? -0.296 13.369 6.685 1.00 92.12 86 GLN A CA 1
ATOM 671 C C . GLN A 1 86 ? -0.664 13.423 8.175 1.00 92.12 86 GLN A C 1
ATOM 673 O O . GLN A 1 86 ? -0.327 14.387 8.861 1.00 92.12 86 GLN A O 1
ATOM 678 N N . ALA A 1 87 ? -1.310 12.375 8.688 1.00 91.06 87 ALA A N 1
ATOM 679 C CA . ALA A 1 87 ? -1.631 12.219 10.103 1.00 91.06 87 ALA A CA 1
ATOM 680 C C . ALA A 1 87 ? -0.431 11.770 10.966 1.00 91.06 87 ALA A C 1
ATOM 682 O O . ALA A 1 87 ? -0.564 11.663 12.184 1.00 91.06 87 ALA A O 1
ATOM 683 N N . GLY A 1 88 ? 0.735 11.497 10.366 1.00 91.81 88 GLY A N 1
ATOM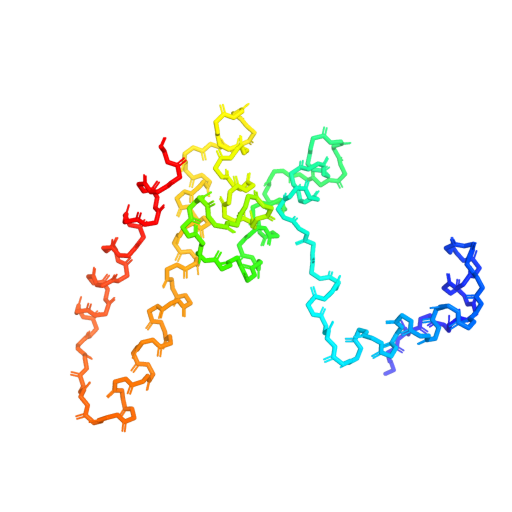 684 C CA . GLY A 1 88 ? 1.935 11.029 11.069 1.00 91.81 88 GLY A CA 1
ATOM 685 C C . GLY A 1 88 ? 1.867 9.573 11.544 1.00 91.81 88 GLY A C 1
ATOM 686 O O . GLY A 1 88 ? 2.699 9.148 12.346 1.00 91.81 88 GLY A O 1
ATOM 687 N N . LEU A 1 89 ? 0.888 8.802 11.062 1.00 91.00 89 LEU A N 1
ATOM 688 C CA . LEU A 1 89 ? 0.740 7.376 11.371 1.00 91.00 89 LEU A CA 1
ATOM 689 C C . LEU A 1 89 ? 1.787 6.563 10.604 1.00 91.00 89 LEU A C 1
ATOM 691 O O . LEU A 1 89 ? 2.389 5.642 11.157 1.00 91.00 89 LEU A O 1
ATOM 695 N N . LEU A 1 90 ? 2.080 6.988 9.373 1.00 91.44 90 LEU A N 1
ATOM 696 C CA . LEU A 1 90 ? 3.216 6.524 8.584 1.00 91.44 90 LEU A CA 1
ATOM 697 C C . LEU A 1 90 ? 4.324 7.576 8.571 1.00 91.44 90 LEU A C 1
ATOM 699 O O . LEU A 1 90 ? 4.075 8.777 8.481 1.00 91.44 90 LEU A O 1
ATOM 703 N N . SER A 1 91 ? 5.566 7.117 8.637 1.00 92.25 91 SER A N 1
ATOM 704 C CA . SER A 1 91 ? 6.742 7.931 8.364 1.00 92.25 91 SER A CA 1
ATOM 705 C C . SER A 1 91 ? 6.990 8.017 6.858 1.00 92.25 91 SER A C 1
ATOM 707 O O . SER A 1 91 ? 6.538 7.181 6.073 1.00 92.25 91 SER A O 1
ATOM 709 N N . ARG A 1 92 ? 7.779 9.010 6.438 1.00 91.88 92 ARG A N 1
ATOM 710 C CA . ARG A 1 92 ? 8.176 9.147 5.031 1.00 91.88 92 ARG A CA 1
ATOM 711 C C . ARG A 1 92 ? 8.930 7.918 4.512 1.00 91.88 92 ARG A C 1
ATOM 713 O O . ARG A 1 92 ? 8.701 7.522 3.378 1.00 91.88 92 ARG A O 1
ATOM 720 N N . ALA A 1 93 ? 9.796 7.323 5.335 1.00 91.62 93 ALA A N 1
ATOM 721 C CA . ALA A 1 93 ? 10.552 6.131 4.957 1.00 91.62 93 ALA A CA 1
ATOM 722 C C . ALA A 1 93 ? 9.626 4.925 4.715 1.00 91.62 93 ALA A C 1
ATOM 724 O O . ALA A 1 93 ? 9.825 4.166 3.774 1.00 91.62 93 ALA A O 1
ATOM 725 N N . GLU A 1 94 ? 8.569 4.785 5.516 1.00 90.56 94 GLU A N 1
ATOM 726 C CA . GLU A 1 94 ? 7.565 3.726 5.342 1.00 90.56 94 GLU A CA 1
ATOM 727 C C . GLU A 1 94 ? 6.717 3.953 4.093 1.00 90.56 94 GLU A C 1
ATOM 729 O O . GLU A 1 94 ? 6.466 3.020 3.333 1.00 90.56 94 GLU A O 1
ATOM 734 N N . ALA A 1 95 ? 6.322 5.202 3.836 1.00 89.88 95 ALA A N 1
ATOM 735 C CA . ALA A 1 95 ? 5.619 5.561 2.611 1.00 89.88 95 ALA A CA 1
ATOM 736 C C . ALA A 1 95 ? 6.478 5.299 1.360 1.00 89.88 95 ALA A C 1
ATOM 738 O O . ALA A 1 95 ? 5.965 4.804 0.360 1.00 89.88 95 ALA A O 1
ATOM 739 N N . GLU A 1 96 ? 7.782 5.579 1.421 1.00 91.50 96 GLU A N 1
ATOM 740 C CA . GLU A 1 96 ? 8.736 5.269 0.351 1.00 91.50 96 GLU A CA 1
ATOM 741 C C . GLU A 1 96 ? 8.839 3.761 0.099 1.00 91.50 96 GLU A C 1
ATOM 743 O O . GLU A 1 96 ? 8.802 3.328 -1.052 1.00 91.50 96 GLU A O 1
ATOM 748 N N . TRP A 1 97 ? 8.875 2.950 1.158 1.00 89.00 97 TRP A N 1
ATOM 749 C CA . TRP A 1 97 ? 8.865 1.490 1.044 1.00 89.00 97 TRP A CA 1
ATOM 750 C C . TRP A 1 97 ? 7.601 0.961 0.358 1.00 89.00 97 TRP A C 1
ATOM 752 O O . TRP A 1 97 ? 7.687 0.150 -0.568 1.00 89.00 97 TRP A O 1
ATOM 762 N N . VAL A 1 98 ? 6.423 1.439 0.768 1.00 88.81 98 VAL A N 1
ATOM 763 C CA . VAL A 1 98 ? 5.146 1.029 0.160 1.00 88.81 98 VAL A CA 1
ATOM 764 C C . VAL A 1 98 ? 5.049 1.508 -1.295 1.00 88.81 98 VAL A C 1
ATOM 766 O O . VAL A 1 98 ? 4.622 0.748 -2.169 1.00 88.81 98 VAL A O 1
ATOM 769 N N . ALA A 1 99 ? 5.501 2.733 -1.585 1.00 89.44 99 ALA A N 1
ATOM 770 C CA . ALA A 1 99 ? 5.558 3.270 -2.943 1.00 89.44 99 ALA A CA 1
ATOM 771 C C . ALA A 1 99 ? 6.500 2.459 -3.845 1.00 89.44 99 ALA A C 1
ATOM 773 O O . ALA A 1 99 ? 6.141 2.174 -4.987 1.00 89.44 99 ALA A O 1
ATOM 774 N N . GLY A 1 100 ? 7.655 2.028 -3.332 1.00 90.38 100 GLY A N 1
ATOM 775 C CA . GLY A 1 100 ? 8.592 1.163 -4.050 1.00 90.38 100 GLY A CA 1
ATOM 776 C C . GLY A 1 100 ? 7.963 -0.176 -4.434 1.00 90.38 100 GLY A C 1
ATOM 777 O O . GLY A 1 100 ? 7.996 -0.564 -5.598 1.00 90.38 100 GLY A O 1
ATOM 778 N N . ALA A 1 101 ? 7.283 -0.841 -3.499 1.00 88.12 101 ALA A N 1
ATOM 779 C CA . ALA A 1 101 ? 6.590 -2.101 -3.782 1.00 88.12 101 ALA A CA 1
ATOM 780 C C . ALA A 1 101 ? 5.443 -1.945 -4.800 1.00 88.12 101 ALA A C 1
ATOM 782 O O . ALA A 1 101 ? 5.210 -2.822 -5.639 1.00 88.12 101 ALA A O 1
ATOM 783 N N . ALA A 1 102 ? 4.720 -0.822 -4.762 1.00 88.12 102 ALA A N 1
ATOM 784 C CA . ALA A 1 102 ? 3.721 -0.502 -5.778 1.00 88.12 102 ALA A CA 1
ATOM 785 C C . ALA A 1 102 ? 4.366 -0.258 -7.154 1.00 88.12 102 ALA A C 1
ATOM 787 O O . ALA A 1 102 ? 3.885 -0.803 -8.154 1.00 88.12 102 ALA A O 1
ATOM 788 N N . ALA A 1 103 ? 5.474 0.487 -7.200 1.00 88.94 103 ALA A N 1
ATOM 789 C CA . ALA A 1 103 ? 6.240 0.746 -8.415 1.00 88.94 103 ALA A CA 1
ATOM 790 C C . ALA A 1 103 ? 6.777 -0.550 -9.034 1.00 88.94 103 ALA A C 1
ATOM 792 O O . ALA A 1 103 ? 6.602 -0.755 -10.232 1.00 88.94 103 ALA A O 1
ATOM 793 N N . GLU A 1 104 ? 7.341 -1.461 -8.236 1.00 90.25 104 GLU A N 1
ATOM 794 C CA . GLU A 1 104 ? 7.817 -2.772 -8.700 1.00 90.25 104 GLU A CA 1
ATOM 795 C C . GLU A 1 104 ? 6.721 -3.530 -9.454 1.00 90.25 104 GLU A C 1
ATOM 797 O O . GLU A 1 104 ? 6.939 -3.989 -10.575 1.00 90.25 104 GLU A O 1
ATOM 802 N N . ARG A 1 105 ? 5.504 -3.592 -8.903 1.00 87.75 105 ARG A N 1
ATOM 803 C CA . ARG A 1 105 ? 4.368 -4.256 -9.563 1.00 87.75 105 ARG A CA 1
ATOM 804 C C . ARG A 1 105 ? 3.975 -3.589 -10.880 1.00 87.75 105 ARG A C 1
ATOM 806 O O . ARG A 1 105 ? 3.642 -4.286 -11.841 1.00 87.75 105 ARG A O 1
ATOM 813 N N . MET A 1 106 ? 3.989 -2.257 -10.930 1.00 87.00 106 MET A N 1
ATOM 814 C CA . MET A 1 106 ? 3.681 -1.503 -12.149 1.00 87.00 106 MET A CA 1
ATOM 815 C C . MET A 1 106 ? 4.742 -1.743 -13.225 1.00 87.00 106 MET A C 1
ATOM 817 O O . MET A 1 106 ? 4.401 -2.063 -14.363 1.00 87.00 106 MET A O 1
ATOM 821 N N . VAL A 1 107 ? 6.017 -1.654 -12.854 1.00 87.81 107 VAL A N 1
ATOM 822 C CA . VAL A 1 107 ? 7.161 -1.835 -13.752 1.00 87.81 107 VAL A CA 1
ATOM 823 C C . VAL A 1 107 ? 7.210 -3.260 -14.284 1.00 87.81 107 VAL A C 1
ATOM 825 O O . VAL A 1 107 ? 7.305 -3.435 -15.492 1.00 87.81 107 VAL A O 1
ATOM 828 N N . VAL A 1 108 ? 7.051 -4.278 -13.432 1.00 87.62 108 VAL A N 1
ATOM 829 C CA . VAL A 1 108 ? 7.003 -5.687 -13.866 1.00 87.62 108 VAL A CA 1
ATOM 830 C C . VAL A 1 108 ? 5.909 -5.903 -14.912 1.00 87.62 108 VAL A C 1
ATOM 832 O O . VAL A 1 108 ? 6.145 -6.572 -15.915 1.00 87.62 108 VAL A O 1
ATOM 835 N N . ARG A 1 109 ? 4.730 -5.295 -14.734 1.00 86.06 109 ARG A N 1
ATOM 836 C CA . ARG A 1 109 ? 3.644 -5.379 -15.721 1.00 86.06 109 ARG A CA 1
ATOM 837 C C . ARG A 1 109 ? 4.014 -4.709 -17.048 1.00 86.06 109 ARG A C 1
ATOM 839 O O . ARG A 1 109 ? 3.733 -5.275 -18.100 1.00 86.06 109 ARG A O 1
ATOM 846 N N . VAL A 1 110 ? 4.630 -3.527 -17.005 1.00 84.69 110 VAL A N 1
ATOM 847 C CA . VAL A 1 110 ? 5.073 -2.801 -18.209 1.00 84.69 110 VAL A CA 1
ATOM 848 C C . VAL A 1 110 ? 6.162 -3.580 -18.942 1.00 84.69 110 VAL A C 1
ATOM 850 O O . VAL A 1 110 ? 6.036 -3.805 -20.141 1.00 84.69 110 VAL A O 1
ATOM 853 N N . LEU A 1 111 ? 7.191 -4.044 -18.231 1.00 85.81 111 LEU A N 1
ATOM 854 C CA . LEU A 1 111 ? 8.289 -4.818 -18.811 1.00 85.81 111 LEU A CA 1
ATOM 855 C C . LEU A 1 111 ? 7.790 -6.126 -19.425 1.00 85.81 111 LEU A C 1
ATOM 857 O O . LEU A 1 111 ? 8.190 -6.462 -20.534 1.00 85.81 111 LEU A O 1
ATOM 861 N N . HIS A 1 112 ? 6.862 -6.818 -18.759 1.00 84.19 112 HIS A N 1
ATOM 862 C CA . HIS A 1 112 ? 6.225 -8.003 -19.328 1.00 84.19 112 HIS A CA 1
ATOM 863 C C . HIS A 1 112 ? 5.480 -7.679 -20.632 1.00 84.19 112 HIS A C 1
ATOM 865 O O . HIS A 1 112 ? 5.605 -8.410 -21.608 1.00 84.19 112 HIS A O 1
ATOM 871 N N . SER A 1 113 ? 4.760 -6.554 -20.692 1.00 79.44 113 SER A N 1
ATOM 872 C CA . SER A 1 113 ? 4.113 -6.102 -21.931 1.00 79.44 113 SER A CA 1
ATOM 873 C C . SER A 1 113 ? 5.121 -5.780 -23.040 1.00 79.44 113 SER A C 1
ATOM 875 O O . SER A 1 113 ? 4.863 -6.081 -24.199 1.00 79.44 113 SER A O 1
ATOM 877 N N . MET A 1 114 ? 6.268 -5.185 -22.706 1.00 78.12 114 MET A N 1
ATOM 878 C CA . MET A 1 114 ? 7.315 -4.852 -23.681 1.00 78.12 114 MET A CA 1
ATOM 879 C C . MET A 1 114 ? 8.034 -6.090 -24.225 1.00 78.12 114 MET A C 1
ATOM 881 O O . MET A 1 114 ? 8.379 -6.125 -25.407 1.00 78.12 114 MET A O 1
ATOM 885 N N . ASP A 1 115 ? 8.223 -7.112 -23.390 1.00 78.12 115 ASP A N 1
ATOM 886 C CA . ASP A 1 115 ? 8.768 -8.409 -23.801 1.00 78.12 115 ASP A CA 1
ATOM 887 C C . ASP A 1 115 ? 7.844 -9.100 -24.818 1.00 78.12 115 ASP A C 1
ATOM 889 O O . ASP A 1 115 ? 8.294 -9.550 -25.872 1.00 78.12 115 ASP A O 1
ATOM 893 N N . LEU A 1 116 ? 6.526 -9.059 -24.580 1.00 75.00 116 LEU A N 1
ATOM 894 C CA . LEU A 1 116 ? 5.519 -9.544 -25.533 1.00 75.00 116 LEU A CA 1
ATOM 895 C C . LEU A 1 116 ? 5.546 -8.785 -26.874 1.00 75.00 116 LEU A C 1
ATOM 897 O O . LEU A 1 116 ? 5.221 -9.359 -27.912 1.00 75.00 116 LEU A O 1
ATOM 901 N N . GLU A 1 117 ? 5.958 -7.515 -26.869 1.00 78.06 117 GLU A N 1
ATOM 902 C CA . GLU A 1 117 ? 6.146 -6.685 -28.069 1.00 78.06 117 GLU A CA 1
ATOM 903 C C . GLU A 1 117 ? 7.537 -6.839 -28.718 1.00 78.06 117 GLU A C 1
ATOM 905 O O . GLU A 1 117 ? 7.853 -6.122 -29.670 1.00 78.06 117 GLU A O 1
ATOM 910 N N . ALA A 1 118 ? 8.378 -7.759 -28.227 1.00 82.56 118 ALA A N 1
ATOM 911 C CA . ALA A 1 118 ? 9.762 -7.958 -28.666 1.00 82.56 118 ALA A CA 1
ATOM 912 C C . ALA A 1 118 ? 10.631 -6.684 -28.574 1.00 82.56 118 ALA A C 1
ATOM 914 O O . ALA A 1 118 ? 11.514 -6.447 -29.405 1.00 82.56 118 ALA A O 1
ATOM 915 N N . ARG A 1 119 ? 10.391 -5.852 -27.551 1.00 75.69 119 ARG A N 1
ATOM 916 C CA . ARG A 1 119 ? 11.164 -4.638 -27.249 1.00 75.69 119 ARG A CA 1
ATOM 917 C C . ARG A 1 119 ? 12.018 -4.879 -25.998 1.00 75.69 119 ARG A C 1
ATOM 919 O O . ARG A 1 119 ? 11.559 -4.576 -24.898 1.00 75.69 119 ARG A O 1
ATOM 926 N N . PRO A 1 120 ? 13.244 -5.419 -26.133 1.00 75.31 120 PRO A N 1
ATOM 927 C CA . PRO A 1 120 ? 14.080 -5.729 -24.981 1.00 75.31 120 PRO A CA 1
ATOM 928 C C . PRO A 1 120 ? 14.471 -4.452 -24.232 1.00 75.31 120 PRO A C 1
ATOM 930 O O . PRO A 1 120 ? 14.869 -3.456 -24.840 1.00 75.31 120 PRO A O 1
ATOM 933 N N . VAL A 1 121 ? 14.369 -4.504 -22.907 1.00 80.62 121 VAL A N 1
ATOM 934 C CA . VAL A 1 121 ? 14.771 -3.435 -21.987 1.00 80.62 121 VAL A CA 1
ATOM 935 C C . VAL A 1 121 ? 16.014 -3.903 -21.244 1.00 80.62 121 VAL A C 1
ATOM 937 O O . VAL A 1 121 ? 16.083 -5.059 -20.833 1.00 80.62 121 VAL A O 1
ATOM 940 N N . SER A 1 122 ? 17.012 -3.032 -21.093 1.00 87.69 122 SER A N 1
ATOM 941 C CA . SER A 1 122 ? 18.200 -3.373 -20.310 1.00 87.69 122 SER A CA 1
ATOM 942 C C . SER A 1 122 ? 17.894 -3.360 -18.808 1.00 87.69 122 SER A C 1
ATOM 944 O O . SER A 1 122 ? 17.028 -2.612 -18.353 1.00 87.69 122 SER A O 1
ATOM 946 N N . ASP A 1 123 ? 18.647 -4.124 -18.011 1.00 86.00 123 ASP A N 1
ATOM 947 C CA . ASP A 1 123 ? 18.509 -4.109 -16.545 1.00 86.00 123 ASP A CA 1
ATOM 948 C C . ASP A 1 123 ? 18.712 -2.699 -15.957 1.00 86.00 123 ASP A C 1
ATOM 950 O O . ASP A 1 123 ? 18.057 -2.314 -14.987 1.00 86.00 123 ASP A O 1
ATOM 954 N N . GLY A 1 124 ? 19.594 -1.900 -16.573 1.00 88.62 124 GLY A N 1
ATOM 955 C CA . GLY A 1 124 ? 19.829 -0.508 -16.188 1.00 88.62 124 GLY A CA 1
ATOM 956 C C . GLY A 1 124 ? 18.609 0.383 -16.427 1.00 88.62 124 GLY A C 1
ATOM 957 O O . GLY A 1 124 ? 18.231 1.154 -15.545 1.00 88.62 124 GLY A O 1
ATOM 958 N N . ASP A 1 125 ? 17.952 0.235 -17.578 1.00 87.44 125 ASP A N 1
ATOM 959 C CA . ASP A 1 125 ? 16.739 0.990 -17.912 1.00 87.44 125 ASP A CA 1
ATOM 960 C C . ASP A 1 125 ? 15.550 0.557 -17.045 1.00 87.44 125 ASP A C 1
ATOM 962 O O . ASP A 1 125 ? 14.781 1.399 -16.580 1.00 87.44 125 ASP A O 1
ATOM 966 N N . ALA A 1 126 ? 15.423 -0.745 -16.766 1.00 87.25 126 ALA A N 1
ATOM 967 C CA . ALA A 1 126 ? 14.413 -1.280 -15.856 1.00 87.25 126 ALA A CA 1
ATOM 968 C C . ALA A 1 126 ? 14.577 -0.711 -14.439 1.00 87.25 126 ALA A C 1
ATOM 970 O O . ALA A 1 126 ? 13.592 -0.311 -13.809 1.00 87.25 126 ALA A O 1
ATOM 971 N N . ARG A 1 127 ? 15.820 -0.614 -13.948 1.00 91.00 127 ARG A N 1
ATOM 972 C CA . ARG A 1 127 ? 16.109 -0.013 -12.643 1.00 91.00 127 ARG A CA 1
ATOM 973 C C . ARG A 1 127 ? 15.808 1.484 -12.623 1.00 91.00 127 ARG A C 1
ATOM 975 O O . ARG A 1 127 ? 15.151 1.947 -11.695 1.00 91.00 127 ARG A O 1
ATOM 982 N N . ALA A 1 128 ? 16.225 2.222 -13.650 1.00 90.88 128 ALA A N 1
ATOM 983 C CA . ALA A 1 128 ? 15.941 3.652 -13.759 1.00 90.88 128 ALA A CA 1
ATOM 984 C C . ALA A 1 128 ? 14.430 3.933 -13.809 1.00 90.88 128 ALA A C 1
ATOM 986 O O . ALA A 1 128 ? 13.950 4.868 -13.167 1.00 90.88 128 ALA A O 1
ATOM 987 N N . LEU A 1 129 ? 13.667 3.095 -14.519 1.00 89.81 129 LEU A N 1
ATOM 988 C CA . LEU A 1 129 ? 12.210 3.181 -14.572 1.00 89.81 129 LEU A CA 1
ATOM 989 C C . LEU A 1 129 ? 11.575 2.917 -13.201 1.00 89.81 129 LEU A C 1
ATOM 991 O O . LEU A 1 129 ? 10.647 3.631 -12.815 1.00 89.81 129 LEU A O 1
ATOM 995 N N . LEU A 1 130 ? 12.079 1.933 -12.452 1.00 91.88 130 LEU A N 1
ATOM 996 C CA . LEU A 1 130 ? 11.629 1.652 -11.089 1.00 91.88 130 LEU A CA 1
ATOM 997 C C . LEU A 1 130 ? 11.892 2.822 -10.140 1.00 91.88 130 LEU A C 1
ATOM 999 O O . LEU A 1 130 ? 10.974 3.250 -9.437 1.00 91.88 130 LEU A O 1
ATOM 1003 N N . ASP A 1 131 ? 13.106 3.366 -10.147 1.00 93.00 131 ASP A N 1
ATOM 1004 C CA . ASP A 1 131 ? 13.478 4.490 -9.286 1.00 93.00 131 ASP A CA 1
ATOM 1005 C C . ASP A 1 131 ? 12.637 5.739 -9.621 1.00 93.00 131 ASP A C 1
ATOM 1007 O O . ASP A 1 131 ? 12.076 6.377 -8.726 1.00 93.00 131 ASP A O 1
ATOM 1011 N N . ALA A 1 132 ? 12.449 6.042 -10.911 1.00 91.94 132 ALA A N 1
ATOM 1012 C CA . ALA A 1 132 ? 11.612 7.154 -11.362 1.00 91.94 132 ALA A CA 1
ATOM 1013 C C . ALA A 1 132 ? 10.130 6.971 -10.988 1.00 91.94 132 ALA A C 1
ATOM 1015 O O . ALA A 1 132 ? 9.486 7.914 -10.524 1.00 91.94 132 ALA A O 1
ATOM 1016 N N . THR A 1 133 ? 9.591 5.758 -11.147 1.00 91.25 133 THR A N 1
ATOM 1017 C CA . THR A 1 133 ? 8.199 5.443 -10.786 1.00 91.25 133 THR A CA 1
ATOM 1018 C C . THR A 1 133 ? 7.993 5.548 -9.277 1.00 91.25 133 THR A C 1
ATOM 1020 O O . THR A 1 133 ? 7.013 6.140 -8.833 1.00 91.25 133 THR A O 1
ATOM 1023 N N . THR A 1 134 ? 8.940 5.044 -8.481 1.00 92.25 134 THR A N 1
ATOM 1024 C CA . THR A 1 134 ? 8.909 5.151 -7.014 1.00 92.25 134 THR A CA 1
ATOM 1025 C C . THR A 1 134 ? 8.897 6.612 -6.575 1.00 92.25 134 THR A C 1
ATOM 1027 O O . THR A 1 134 ? 8.056 7.004 -5.767 1.00 92.25 134 THR A O 1
ATOM 1030 N N . ALA A 1 135 ? 9.773 7.444 -7.149 1.00 91.25 135 ALA A N 1
ATOM 1031 C CA . ALA A 1 135 ? 9.831 8.870 -6.843 1.00 91.25 135 ALA A CA 1
ATOM 1032 C C . ALA A 1 135 ? 8.525 9.599 -7.203 1.00 91.25 135 ALA A C 1
ATOM 1034 O O . ALA A 1 135 ? 8.037 10.408 -6.413 1.00 91.25 135 ALA A O 1
ATOM 1035 N N . ALA A 1 136 ? 7.932 9.290 -8.361 1.00 90.12 136 ALA A N 1
ATOM 1036 C CA . ALA A 1 136 ? 6.659 9.869 -8.787 1.00 90.12 136 ALA A CA 1
ATOM 1037 C C . ALA A 1 136 ? 5.499 9.464 -7.861 1.00 90.12 136 ALA A C 1
ATOM 1039 O O . ALA A 1 136 ? 4.697 10.311 -7.464 1.00 90.12 136 ALA A O 1
ATOM 1040 N N . LEU A 1 137 ? 5.433 8.188 -7.471 1.00 90.12 137 LEU A N 1
ATOM 1041 C CA . LEU A 1 137 ? 4.438 7.693 -6.523 1.00 90.12 137 LEU A CA 1
ATOM 1042 C C . LEU A 1 137 ? 4.605 8.351 -5.151 1.00 90.12 137 LEU A C 1
ATOM 1044 O O . LEU A 1 137 ? 3.630 8.863 -4.606 1.00 90.12 137 LEU A O 1
ATOM 1048 N N . LEU A 1 138 ? 5.826 8.422 -4.620 1.00 90.94 138 LEU A N 1
ATOM 1049 C CA . LEU A 1 138 ? 6.088 9.082 -3.343 1.00 90.94 138 LEU A CA 1
ATOM 1050 C C . LEU A 1 138 ? 5.692 10.565 -3.372 1.00 90.94 138 LEU A C 1
ATOM 1052 O O . LEU A 1 138 ? 5.085 11.048 -2.420 1.00 90.94 138 LEU A O 1
ATOM 1056 N N . ALA A 1 139 ? 5.977 11.275 -4.468 1.00 89.94 139 ALA A N 1
ATOM 1057 C CA . ALA A 1 139 ? 5.575 12.671 -4.639 1.00 89.94 139 ALA A CA 1
ATOM 1058 C C . ALA A 1 139 ? 4.048 12.856 -4.647 1.00 89.94 139 ALA A C 1
ATOM 1060 O O . ALA A 1 139 ? 3.560 13.900 -4.235 1.00 89.94 139 ALA A O 1
ATOM 1061 N N . SER A 1 140 ? 3.282 11.847 -5.075 1.00 87.75 140 SER A N 1
ATOM 1062 C CA . SER A 1 140 ? 1.813 11.895 -5.033 1.00 87.75 140 SER A CA 1
ATOM 1063 C C . SER A 1 140 ? 1.218 11.687 -3.631 1.00 87.75 140 SER A C 1
ATOM 1065 O O . SER A 1 140 ? 0.038 11.965 -3.416 1.00 87.75 140 SER A O 1
ATOM 1067 N N . LEU A 1 141 ? 2.018 11.193 -2.677 1.00 86.38 141 LEU A N 1
ATOM 1068 C CA . LEU A 1 141 ? 1.615 10.992 -1.281 1.00 86.38 141 LEU A CA 1
ATOM 1069 C C . LEU A 1 141 ? 1.892 12.220 -0.396 1.00 86.38 141 LEU A C 1
ATOM 1071 O O . LEU A 1 141 ? 1.445 12.242 0.749 1.00 86.38 141 LEU A O 1
ATOM 1075 N N . THR A 1 142 ? 2.632 13.214 -0.893 1.00 78.50 142 THR A N 1
ATOM 1076 C CA . THR A 1 142 ? 3.012 14.437 -0.163 1.00 78.50 142 THR A CA 1
ATOM 1077 C C . THR A 1 142 ? 2.204 15.633 -0.624 1.00 78.50 142 THR A C 1
ATOM 1079 O O . THR A 1 142 ? 1.656 16.333 0.253 1.00 78.50 142 THR A O 1
#

Secondary structure (DSSP, 8-state):
---PPPHHHHHHHHT--HHHHHHHHHHHHH-GGGGSPPHHHHHHHHHTTSS-HHHHHHHHHHS------TTT-TTSHHHHHHHHHHTTSS-HHHHHHHHHHHHHHHHHHHHHHHHHTT----HHHHHHHHHHHHHHHHHHT-

=== Feature glossary ===
The record interleaves many kinds of information about one protein. Here is each kind framed as the question it answers.

Q: What does the local fold look like, residue by residue?
A: A 3Di character summarizes, for each residue, the relative orientation of the Cα frame of its nearest spatial neighbor. Because it encodes fold topology rather than chemistry, 3Di alignments detect remote structural similarity that sequence alignment misses.

Q: Which residues are in helices, strands, or loops?
A: Secondary structure is the local, repeating backbone conformation. DSSP classifies it into eight states by reading the hydrogen-bond network: three helix types (H, G, I), two β types (E, B), two non-regular types (T, S), and unstructured coil (-).

Q: How big and how compact is the whole molecule?
A: Three whole-structure scalars: the radius of gyration (RMS distance of Cα from centroid, in Å), the count of Cα–Cα contacts (pairs closer than 8 Å and separated by more than four residues in sequence — i.e. tertiary, not local, contacts), and the bounding-box dimensions. Together they distinguish compact globular folds from extended fibres or disordered chains.

Q: How confident is the AlphaFold model at each residue?
A: For AlphaFold models, the B-factor field carries pLDDT — the model's own estimate of local accuracy on a 0–100 scale. Regions with pLDDT<50 should be treated as essentially unmodeled; they often correspond to intrinsically disordered segments.

Q: What family and function is it annotated with?
A: Functional annotations link the protein to curated databases. InterPro entries identify conserved domains and families by matching the sequence against member-database signatures (Pfam, PROSITE, CDD, …). Gene Ontology (GO) terms describe molecular function, biological process, and cellular component in a controlled vocabulary. CATH places the structure in a hierarchical fold classification (Class/Architecture/Topology/Homologous-superfamily). The organism is the source species.

Q: What known structures does this most resemble?
A: Nearest PDB neighbors are the top structural matches found by Foldseek when searching this structure against the entire Protein Data Bank. Each hit reports a TM-score (0 to 1; >0.5 almost always implies the same fold) and an E-value. These are *structural* homologs — they may share no detectable sequence similarity.

Q: Which residues are buried vs exposed?
A: Solvent-accessible surface area (SASA) is the area in Å² traced out by the centre of a 1.4 Å probe sphere (a water molecule) rolled over the protein's van der Waals surface (Shrake–Rupley / Lee–Richards construction). Buried residues have near-zero SASA; fully exposed residues can exceed 200 Å². The total SASA scales roughly with the number of surface residues.

Q: What are the backbone torsion angles?
A: φ (phi) and ψ (psi) are the two rotatable backbone dihedrals per residue: φ is the C(i-1)–N–Cα–C torsion, ψ is the N–Cα–C–N(i+1) torsion, both in degrees on (−180°, 180°]. α-helical residues cluster near (−60°, −45°); β-strand residues near (−120°, +130°). A Ramachandran plot is simply a scatter of (φ, ψ) for every residue.

Q: Are the domains correctly placed relative to each other?
A: Predicted aligned error is AlphaFold's pairwise confidence. Unlike pLDDT (per-residue), PAE is per-residue-pair and captures whether two parts of the structure are correctly placed relative to each other. Units are ångströms of expected positional error.

Q: What if only a Cα trace is available?
A: P-SEA three-state annotation labels each residue as helix, strand, or coil based purely on the geometry of the Cα trace. It serves as a fallback when the full backbone (and thus DSSP) is unavailable.

Q: What is the amino-acid chain?
A: This is the polypeptide sequence — one letter per residue, N-terminus first. Length ranges from a few dozen residues for small domains to over a thousand for large multi-domain proteins.

Q: What do the rendered images show?
A: The six renders are orthographic views along the three Cartesian axes in both directions. Representation (cartoon, sticks, or surface) and color scheme (sequence-rainbow or by-chain) vary across proteins so the training set covers all the common visualization conventions.

Q: What do the diagnostic plots show?
A: Plot images: a contact map (which residues are close in 3D, as an N×N binary image), a Ramachandran scatter (backbone torsion angles, revealing secondary-structure composition at a glance), and — for AlphaFold structures — a PAE heatmap (pairwise prediction confidence).

Q: How mobile is each atom in the crystal?
A: B-factor (Debye–Waller factor) reflects atomic displacement in the crystal lattice. It is an experimental observable (units Å²), not a prediction; low values mean the atom is pinned down, high values mean it moves or is heterogeneous across the crystal.

Q: Where is each backbone atom in 3D?
A: The mmCIF table is the protein's shape written out atom by atom. For each backbone N, Cα, C, and carbonyl O, it records an (x, y, z) coordinate triple in Å plus the residue type, chain letter, and residue number.